Protein AF-W0I9Y8-F1 (afdb_monomer)

Structure (mmCIF, N/CA/C/O backbone):
data_AF-W0I9Y8-F1
#
_entry.id   AF-W0I9Y8-F1
#
loop_
_atom_site.group_PDB
_atom_site.id
_atom_site.type_symbol
_atom_site.label_atom_id
_atom_site.label_alt_id
_atom_site.label_comp_id
_atom_site.label_asym_id
_atom_site.label_entity_id
_atom_site.label_seq_id
_atom_site.pdbx_PDB_ins_code
_atom_site.Cartn_x
_atom_site.Cartn_y
_atom_site.Cartn_z
_atom_site.occupancy
_atom_site.B_iso_or_equiv
_atom_site.auth_seq_id
_atom_site.auth_comp_id
_atom_site.auth_asym_id
_atom_site.auth_atom_id
_atom_site.pdbx_PDB_model_num
ATOM 1 N N . MET A 1 1 ? -6.355 -3.516 -10.989 1.00 88.19 1 MET A N 1
ATOM 2 C CA . MET A 1 1 ? -5.170 -3.041 -10.249 1.00 88.19 1 MET A CA 1
ATOM 3 C C . MET A 1 1 ? -5.553 -2.546 -8.857 1.00 88.19 1 MET A C 1
ATOM 5 O O . MET A 1 1 ? -5.189 -3.210 -7.902 1.00 88.19 1 MET A O 1
ATOM 9 N N . ALA A 1 2 ? -6.366 -1.488 -8.716 1.00 94.94 2 ALA A N 1
ATOM 10 C CA . ALA A 1 2 ? -6.794 -0.987 -7.397 1.00 94.94 2 ALA A CA 1
ATOM 11 C C . ALA A 1 2 ? -7.498 -2.039 -6.517 1.00 94.94 2 ALA A C 1
ATOM 13 O O . ALA A 1 2 ? -7.222 -2.107 -5.329 1.00 94.94 2 ALA A O 1
ATOM 14 N N . GLU A 1 3 ? -8.316 -2.925 -7.096 1.00 96.00 3 GLU A N 1
ATOM 15 C CA . GLU A 1 3 ? -8.939 -4.039 -6.354 1.00 96.00 3 GLU A CA 1
ATOM 16 C C . GLU A 1 3 ? -7.935 -5.050 -5.781 1.00 96.00 3 GLU A C 1
ATOM 18 O O . GLU A 1 3 ? -8.139 -5.589 -4.699 1.00 96.00 3 GLU A O 1
ATOM 23 N N . ALA A 1 4 ? -6.829 -5.302 -6.481 1.00 95.00 4 ALA A N 1
ATOM 24 C CA . ALA A 1 4 ? -5.788 -6.189 -5.972 1.00 95.00 4 ALA A CA 1
ATOM 25 C C . ALA A 1 4 ? -5.006 -5.522 -4.835 1.00 95.00 4 ALA A C 1
ATOM 27 O O . ALA A 1 4 ? -4.734 -6.165 -3.827 1.00 95.00 4 ALA A O 1
ATOM 28 N N . VAL A 1 5 ? -4.725 -4.218 -4.965 1.00 96.75 5 VAL A N 1
ATOM 29 C CA . VAL A 1 5 ? -4.160 -3.408 -3.876 1.00 96.75 5 VAL A CA 1
ATOM 30 C C . VAL A 1 5 ? -5.084 -3.441 -2.662 1.00 96.75 5 VAL A C 1
ATOM 32 O O . VAL A 1 5 ? -4.629 -3.760 -1.570 1.00 96.75 5 VAL A O 1
ATOM 35 N N . ARG A 1 6 ? -6.391 -3.226 -2.862 1.00 98.19 6 ARG A N 1
ATOM 36 C CA . ARG A 1 6 ? -7.410 -3.309 -1.810 1.00 98.19 6 ARG A CA 1
ATOM 37 C C . ARG A 1 6 ? -7.385 -4.660 -1.091 1.00 98.19 6 ARG A C 1
ATOM 39 O O . ARG A 1 6 ? -7.368 -4.693 0.135 1.00 98.19 6 ARG A O 1
ATOM 46 N N . ARG A 1 7 ? -7.345 -5.767 -1.842 1.00 98.00 7 ARG A N 1
ATOM 47 C CA . ARG A 1 7 ? -7.268 -7.124 -1.279 1.00 98.00 7 ARG A CA 1
ATOM 48 C C . ARG A 1 7 ? -5.995 -7.333 -0.457 1.00 98.00 7 ARG A C 1
ATOM 50 O O . ARG A 1 7 ? -6.078 -7.793 0.674 1.00 98.00 7 ARG A O 1
ATOM 57 N N . ILE A 1 8 ? -4.835 -6.960 -0.995 1.00 97.69 8 ILE A N 1
ATOM 58 C CA . ILE A 1 8 ? -3.551 -7.111 -0.295 1.00 97.69 8 ILE A CA 1
ATOM 59 C C . ILE A 1 8 ? -3.505 -6.246 0.966 1.00 97.69 8 ILE A C 1
ATOM 61 O O . ILE A 1 8 ? -3.000 -6.690 1.993 1.00 97.69 8 ILE A O 1
ATOM 65 N N . TRP A 1 9 ? -4.056 -5.033 0.923 1.00 97.88 9 TRP A N 1
ATOM 66 C CA . TRP A 1 9 ? -4.157 -4.177 2.102 1.00 97.88 9 TRP A CA 1
ATOM 67 C C . TRP A 1 9 ? -5.014 -4.805 3.183 1.00 97.88 9 TRP A C 1
ATOM 69 O O . TRP A 1 9 ? -4.573 -4.862 4.322 1.00 97.88 9 TRP A O 1
ATOM 79 N N . ALA A 1 10 ? -6.185 -5.330 2.833 1.00 98.31 10 ALA A N 1
ATOM 80 C CA . ALA A 1 10 ? -7.047 -6.015 3.787 1.00 98.31 10 ALA A CA 1
ATOM 81 C C . ALA A 1 10 ? -6.334 -7.197 4.464 1.00 98.31 10 ALA A C 1
ATOM 83 O O . ALA A 1 10 ? -6.394 -7.344 5.681 1.00 98.31 10 ALA A O 1
ATOM 84 N N . GLU A 1 11 ? -5.586 -7.992 3.692 1.00 98.00 11 GLU A N 1
ATOM 85 C CA . GLU A 1 11 ? -4.797 -9.111 4.218 1.00 98.00 11 GLU A CA 1
ATOM 86 C C . GLU A 1 11 ? -3.651 -8.667 5.144 1.00 98.00 11 GLU A C 1
ATOM 88 O O . GLU A 1 11 ? -3.312 -9.382 6.082 1.00 98.00 11 GLU A O 1
ATOM 93 N N . VAL A 1 12 ? -3.009 -7.530 4.862 1.00 97.62 12 VAL A N 1
ATOM 94 C CA . VAL A 1 12 ? -1.856 -7.025 5.630 1.00 97.62 12 VAL A CA 1
ATOM 95 C C . VAL A 1 12 ? -2.290 -6.244 6.871 1.00 97.62 12 VAL A C 1
ATOM 97 O O . VAL A 1 12 ? -1.624 -6.309 7.899 1.00 97.62 12 VAL A O 1
ATOM 100 N N . LEU A 1 13 ? -3.391 -5.504 6.769 1.00 97.38 13 LEU A N 1
ATOM 101 C CA . LEU A 1 13 ? -3.975 -4.706 7.848 1.00 97.38 13 LEU A CA 1
ATOM 102 C C . LEU A 1 13 ? -4.917 -5.531 8.740 1.00 97.38 13 LEU A C 1
ATOM 104 O O . LEU A 1 13 ? -5.362 -5.029 9.765 1.00 97.38 13 LEU A O 1
ATOM 108 N N . GLU A 1 14 ? -5.214 -6.776 8.353 1.00 97.44 14 GLU A N 1
ATOM 109 C CA . GLU A 1 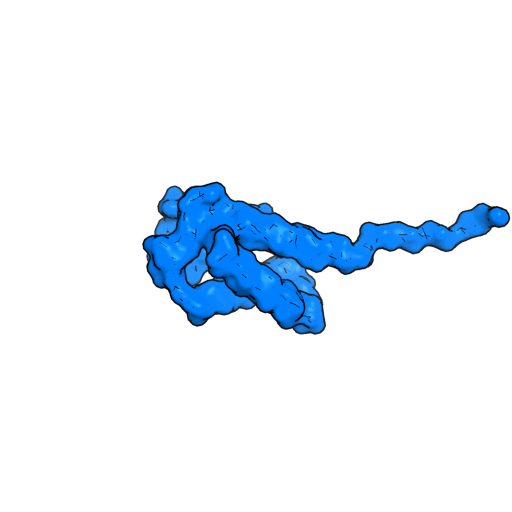14 ? -6.139 -7.683 9.047 1.00 97.44 14 GLU A CA 1
ATOM 110 C C . GLU A 1 14 ? -7.556 -7.093 9.207 1.00 97.44 14 GLU A C 1
ATOM 112 O O . GLU A 1 14 ? -8.205 -7.241 10.243 1.00 97.44 14 GLU A O 1
ATOM 117 N N . VAL A 1 15 ? -8.051 -6.433 8.155 1.00 97.56 15 VAL A N 1
ATOM 118 C CA . VAL A 1 15 ? -9.396 -5.833 8.096 1.00 97.56 15 VAL A CA 1
ATOM 119 C C . VAL A 1 15 ? -10.240 -6.464 6.990 1.00 97.56 15 VAL A C 1
ATOM 121 O O . VAL A 1 15 ? -9.727 -7.123 6.087 1.00 97.56 15 VAL A O 1
ATOM 124 N N . GLU A 1 16 ? -11.555 -6.250 7.030 1.00 97.56 16 GLU A N 1
ATOM 125 C CA . GLU A 1 16 ? -12.445 -6.698 5.955 1.00 97.56 16 GLU A CA 1
ATOM 126 C C . GLU A 1 16 ? -12.183 -5.911 4.666 1.00 97.56 16 GLU A C 1
ATOM 128 O O . GLU A 1 16 ? -12.059 -4.685 4.676 1.00 97.56 16 GLU A O 1
ATOM 133 N N . VAL A 1 17 ? -12.141 -6.607 3.531 1.00 97.12 17 VAL A N 1
ATOM 134 C CA . VAL A 1 17 ? -11.861 -6.021 2.212 1.00 97.12 17 VAL A CA 1
ATOM 135 C C . VAL A 1 17 ? -12.883 -4.925 1.874 1.00 97.12 17 VAL A C 1
ATOM 137 O O . VAL A 1 17 ? -12.532 -3.884 1.318 1.00 97.12 17 VAL A O 1
ATOM 140 N N . GLU A 1 18 ? -14.143 -5.123 2.255 1.00 96.00 18 GLU A N 1
ATOM 141 C CA . GLU A 1 18 ? -15.280 -4.210 2.088 1.00 96.00 18 GLU A CA 1
ATOM 142 C C . GLU A 1 18 ? -15.160 -2.908 2.895 1.00 96.00 18 GLU A C 1
ATOM 144 O O . GLU A 1 18 ? -15.835 -1.935 2.565 1.00 96.00 18 GLU A O 1
ATOM 149 N N . SER A 1 19 ? -14.304 -2.870 3.922 1.00 95.88 19 SER A N 1
ATOM 150 C CA . SER A 1 19 ? -14.062 -1.667 4.735 1.00 95.88 19 SER A CA 1
ATOM 151 C C . SER A 1 19 ? -13.113 -0.661 4.074 1.00 95.88 19 SER A C 1
ATOM 153 O O . SER A 1 19 ? -13.009 0.479 4.524 1.00 95.88 19 SER A O 1
ATOM 155 N N . ILE A 1 20 ? -12.436 -1.071 2.997 1.00 97.94 20 ILE A N 1
ATOM 156 C CA . ILE A 1 20 ? -11.444 -0.267 2.287 1.00 97.94 20 ILE A CA 1
ATOM 157 C C . ILE A 1 20 ? -12.066 0.286 1.000 1.00 97.94 20 ILE A C 1
ATOM 159 O O . ILE A 1 20 ? -12.306 -0.445 0.040 1.00 97.94 20 ILE A O 1
ATOM 163 N N . ASP A 1 21 ? -12.283 1.593 0.943 1.00 98.12 21 ASP A N 1
ATOM 164 C CA . ASP A 1 21 ? -12.626 2.309 -0.280 1.00 98.12 21 ASP A CA 1
ATOM 165 C C . ASP A 1 21 ? -11.363 2.573 -1.117 1.00 98.12 21 ASP A C 1
ATOM 167 O O . ASP A 1 21 ? -10.351 3.078 -0.628 1.00 98.12 21 ASP A O 1
ATOM 171 N N . ILE A 1 22 ? -11.415 2.257 -2.413 1.00 97.62 22 ILE A N 1
ATOM 172 C CA . ILE A 1 22 ? -10.253 2.368 -3.305 1.00 97.62 22 ILE A CA 1
ATOM 173 C C . ILE A 1 22 ? -9.783 3.811 -3.548 1.00 97.62 22 ILE A C 1
ATOM 175 O O . ILE A 1 22 ? -8.644 4.008 -3.971 1.00 97.62 22 ILE A O 1
ATOM 179 N N . HIS A 1 23 ? -10.641 4.806 -3.330 1.00 97.25 23 HIS A N 1
ATOM 180 C CA . HIS A 1 23 ? -10.390 6.223 -3.587 1.00 97.25 23 HIS A CA 1
ATOM 181 C C . HIS A 1 23 ? -10.203 7.050 -2.319 1.00 97.25 23 HIS A C 1
ATOM 183 O O . HIS A 1 23 ? -9.647 8.144 -2.406 1.00 97.25 23 HIS A O 1
ATOM 189 N N . HIS A 1 24 ? -10.700 6.565 -1.183 1.00 97.00 24 HIS A N 1
ATOM 190 C CA . HIS A 1 24 ? -10.829 7.381 0.019 1.00 97.00 24 HIS A CA 1
ATOM 191 C C . HIS A 1 24 ? -10.244 6.754 1.280 1.00 97.00 24 HIS A C 1
ATOM 193 O O . HIS A 1 24 ? -9.986 7.494 2.223 1.00 97.00 24 HIS A O 1
ATOM 199 N N . SER A 1 25 ? -10.022 5.438 1.327 1.00 97.88 25 SER A N 1
ATOM 200 C CA . SER A 1 25 ? -9.394 4.838 2.502 1.00 97.88 25 SER A CA 1
ATOM 201 C C . SER A 1 25 ? -7.895 5.081 2.505 1.00 97.88 25 SER A C 1
ATOM 203 O O . SER A 1 25 ? -7.198 4.703 1.563 1.00 97.88 25 SER A O 1
ATOM 205 N N . ASP A 1 26 ? -7.426 5.681 3.594 1.00 97.62 26 ASP A N 1
ATOM 206 C CA . ASP A 1 26 ? -6.019 5.948 3.857 1.00 97.62 26 ASP A CA 1
ATOM 207 C C . ASP A 1 26 ? -5.365 4.751 4.571 1.00 97.62 26 ASP A C 1
ATOM 209 O O . ASP A 1 26 ? -5.852 4.283 5.602 1.00 97.62 26 ASP A O 1
ATOM 213 N N . PHE A 1 27 ? -4.254 4.242 4.029 1.00 98.00 27 PHE A N 1
ATOM 214 C CA . PHE A 1 27 ? -3.528 3.093 4.584 1.00 98.00 27 PHE A CA 1
ATOM 215 C C .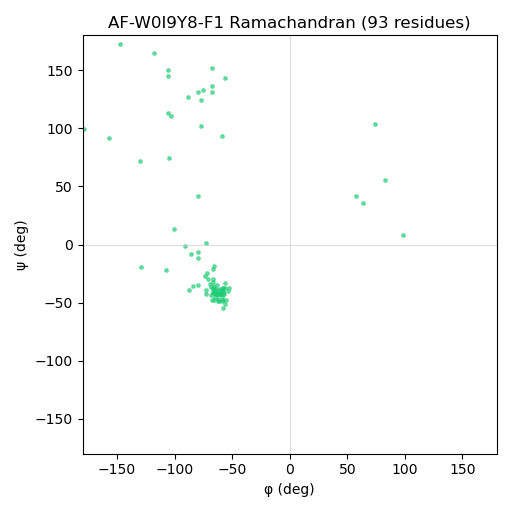 PHE A 1 27 ? -3.160 3.263 6.065 1.00 98.00 27 PHE A C 1
ATOM 217 O O . PHE A 1 27 ? -3.236 2.307 6.838 1.00 98.00 27 PHE A O 1
ATOM 224 N N . PHE A 1 28 ? -2.742 4.464 6.466 1.00 96.94 28 PHE A N 1
ATOM 225 C CA . PHE A 1 28 ? -2.289 4.745 7.825 1.00 96.94 28 PHE A CA 1
ATOM 226 C C . PHE A 1 28 ? -3.468 4.947 8.777 1.00 96.94 28 PHE A C 1
ATOM 228 O O . PHE A 1 28 ? -3.405 4.505 9.924 1.00 96.94 28 PHE A O 1
ATOM 235 N N . GLU A 1 29 ? -4.570 5.537 8.306 1.00 97.12 29 GLU A N 1
ATOM 236 C CA . GLU A 1 29 ? -5.803 5.649 9.100 1.00 97.12 29 GLU A CA 1
ATOM 237 C C . GLU A 1 29 ? -6.452 4.285 9.369 1.00 97.12 29 GLU A C 1
ATOM 239 O O . GLU A 1 29 ? -7.043 4.080 10.429 1.00 97.12 29 GLU A O 1
ATOM 244 N N . LEU A 1 30 ? -6.277 3.322 8.459 1.00 97.00 30 LEU A N 1
ATOM 245 C CA . LEU A 1 30 ? -6.689 1.927 8.651 1.00 97.00 30 LEU A CA 1
ATOM 246 C C . LEU A 1 30 ? -5.795 1.145 9.639 1.00 97.00 30 LEU A C 1
ATOM 248 O O . LEU A 1 30 ? -6.026 -0.042 9.858 1.00 97.00 30 LEU A O 1
ATOM 252 N N . GLY A 1 31 ? -4.781 1.779 10.239 1.00 96.31 31 GLY A N 1
ATOM 253 C CA . GLY A 1 31 ? -3.852 1.151 11.188 1.00 96.31 31 GLY A CA 1
ATOM 254 C C . GLY A 1 31 ? -2.516 0.714 10.579 1.00 96.31 31 GLY A C 1
ATOM 255 O O . GLY A 1 31 ? -1.720 0.049 11.246 1.00 96.31 31 GLY A O 1
ATOM 256 N N . GLY A 1 32 ? -2.245 1.088 9.328 1.00 96.88 32 GLY A N 1
ATOM 257 C CA . GLY A 1 32 ? -0.984 0.819 8.651 1.00 96.88 32 GLY A CA 1
ATOM 258 C C . GLY A 1 32 ? 0.205 1.586 9.234 1.00 96.88 32 GLY A C 1
ATOM 259 O O . GLY A 1 32 ? 0.089 2.690 9.760 1.00 96.88 32 GLY A O 1
ATOM 260 N N . TYR A 1 33 ? 1.392 1.001 9.105 1.00 95.38 33 TYR A N 1
ATOM 261 C CA . TYR A 1 33 ? 2.676 1.615 9.456 1.00 95.38 33 TYR A CA 1
ATOM 262 C C . TYR A 1 33 ? 3.768 1.108 8.514 1.00 95.38 33 TYR A C 1
ATOM 264 O O . TYR A 1 33 ? 3.535 0.195 7.724 1.00 95.38 33 TYR A O 1
ATOM 272 N N . SER A 1 34 ? 4.973 1.678 8.588 1.00 92.38 34 SER A N 1
ATOM 273 C CA . SER A 1 34 ? 6.037 1.469 7.592 1.00 92.38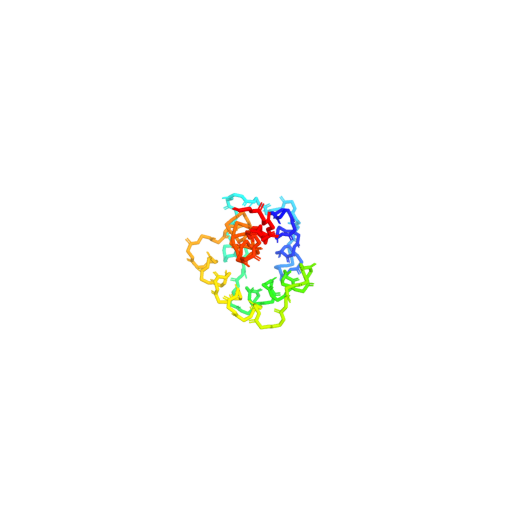 34 SER A CA 1
ATOM 274 C C . SER A 1 34 ? 6.359 0.000 7.299 1.00 92.38 34 SER A C 1
ATOM 276 O O . SER A 1 34 ? 6.605 -0.352 6.150 1.00 92.38 34 SER A O 1
ATOM 278 N N . LEU A 1 35 ? 6.331 -0.872 8.312 1.00 95.06 35 LEU A N 1
ATOM 279 C CA . LEU A 1 35 ? 6.575 -2.302 8.111 1.00 95.06 35 LEU A CA 1
ATOM 280 C C . LEU A 1 35 ? 5.437 -2.974 7.326 1.00 95.06 35 LEU A C 1
ATOM 282 O O . LEU A 1 35 ? 5.713 -3.743 6.411 1.00 95.06 35 LEU A O 1
ATOM 286 N N . LEU A 1 36 ? 4.177 -2.664 7.646 1.00 97.06 36 LEU A N 1
ATOM 287 C CA . LEU A 1 36 ? 3.018 -3.164 6.900 1.00 97.06 36 LEU A CA 1
ATOM 288 C C . LEU A 1 36 ? 2.983 -2.591 5.480 1.00 97.06 36 LEU A C 1
ATOM 290 O O . LEU A 1 36 ? 2.699 -3.316 4.532 1.00 97.06 36 LEU A O 1
ATOM 294 N N . ALA A 1 37 ? 3.344 -1.317 5.311 1.00 95.56 37 ALA A N 1
ATOM 295 C CA . ALA A 1 37 ? 3.484 -0.695 3.999 1.00 95.56 37 ALA A CA 1
ATOM 296 C C . ALA A 1 37 ? 4.483 -1.478 3.135 1.00 95.56 37 ALA A C 1
ATOM 298 O O . ALA A 1 37 ? 4.135 -1.915 2.039 1.00 95.56 37 ALA A O 1
ATOM 299 N N . LEU A 1 38 ? 5.678 -1.750 3.666 1.00 94.06 38 LEU A N 1
ATOM 300 C CA . LEU A 1 38 ? 6.709 -2.514 2.967 1.00 94.06 38 LEU A CA 1
ATOM 301 C C . LEU A 1 38 ? 6.254 -3.943 2.633 1.00 94.06 38 LEU A C 1
ATOM 303 O O . LEU A 1 38 ? 6.458 -4.417 1.520 1.00 94.06 38 LEU A O 1
ATOM 307 N N . GLN A 1 39 ? 5.570 -4.616 3.565 1.00 96.12 39 GLN A N 1
ATOM 308 C CA . GLN A 1 39 ? 5.004 -5.948 3.326 1.00 96.12 39 GLN A CA 1
ATOM 309 C C . GLN A 1 39 ? 3.940 -5.941 2.222 1.00 96.12 39 GLN A C 1
ATOM 311 O O . GLN A 1 39 ? 3.937 -6.831 1.372 1.00 96.12 39 GLN A O 1
ATOM 316 N N . SER A 1 40 ? 3.051 -4.943 2.215 1.00 96.56 40 SER A N 1
ATOM 317 C CA . SER A 1 40 ? 2.023 -4.799 1.180 1.00 96.56 40 SER A CA 1
ATOM 318 C C . SER A 1 40 ? 2.646 -4.595 -0.204 1.00 96.56 40 SER A C 1
ATOM 320 O O . SER A 1 40 ? 2.239 -5.247 -1.163 1.00 96.56 40 SER A O 1
ATOM 322 N N . ILE A 1 41 ? 3.693 -3.768 -0.290 1.00 95.12 41 ILE A N 1
ATOM 323 C CA . ILE A 1 41 ? 4.431 -3.493 -1.525 1.00 95.12 41 ILE A CA 1
ATOM 324 C C . ILE A 1 41 ? 5.149 -4.752 -2.011 1.00 95.12 41 ILE A C 1
ATOM 326 O O . ILE A 1 41 ? 4.990 -5.124 -3.170 1.00 95.12 41 ILE A O 1
ATOM 330 N N . GLY A 1 42 ? 5.855 -5.466 -1.131 1.00 93.88 42 GLY A N 1
ATOM 331 C CA . GLY A 1 42 ? 6.522 -6.718 -1.492 1.00 93.88 42 GLY A CA 1
ATOM 332 C C . GLY A 1 42 ? 5.551 -7.773 -2.036 1.00 93.88 42 GLY A C 1
ATOM 333 O O . GLY A 1 42 ? 5.846 -8.427 -3.035 1.00 93.88 42 GLY A O 1
ATOM 334 N N . ARG A 1 43 ? 4.354 -7.901 -1.441 1.00 94.88 43 ARG A N 1
ATOM 335 C CA . ARG A 1 43 ? 3.299 -8.797 -1.951 1.00 94.88 43 ARG A CA 1
ATOM 336 C C . ARG A 1 43 ? 2.777 -8.361 -3.317 1.00 94.88 43 ARG A C 1
ATOM 338 O O . ARG A 1 43 ? 2.593 -9.212 -4.181 1.00 94.88 43 ARG A O 1
ATOM 345 N N . LEU A 1 44 ? 2.569 -7.058 -3.520 1.00 92.94 44 LEU A N 1
ATOM 346 C CA . LEU A 1 44 ? 2.173 -6.512 -4.819 1.00 92.94 44 LEU A CA 1
ATOM 347 C C . LEU A 1 44 ? 3.212 -6.865 -5.887 1.00 92.94 44 LEU A C 1
ATOM 349 O O . LEU A 1 44 ? 2.870 -7.493 -6.883 1.00 92.94 44 LEU A O 1
ATOM 353 N N . LEU A 1 45 ? 4.481 -6.525 -5.669 1.00 91.69 45 LEU A N 1
ATOM 354 C CA . LEU A 1 45 ? 5.552 -6.774 -6.640 1.00 91.69 45 LEU A CA 1
ATOM 355 C C . LEU A 1 45 ? 5.690 -8.263 -6.986 1.00 91.69 45 LEU A C 1
ATOM 357 O O . LEU A 1 45 ? 5.829 -8.606 -8.162 1.00 91.69 45 LEU A O 1
ATOM 3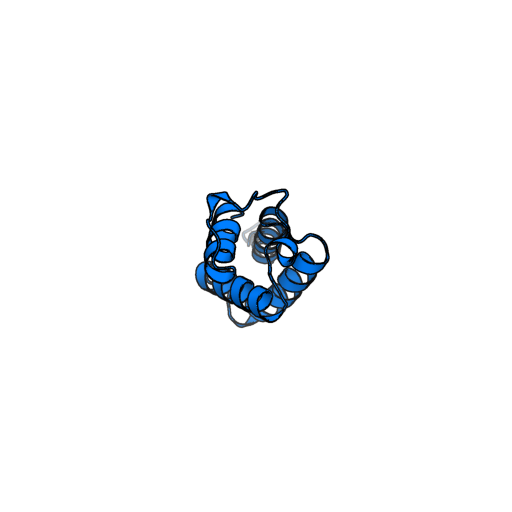61 N N . ALA A 1 46 ? 5.566 -9.141 -5.986 1.00 90.25 46 ALA A N 1
ATOM 362 C CA . ALA A 1 46 ? 5.577 -10.587 -6.186 1.00 90.25 46 ALA A CA 1
ATOM 363 C C . ALA A 1 46 ? 4.372 -11.085 -7.006 1.00 90.25 46 ALA A C 1
ATOM 365 O O . ALA A 1 46 ? 4.545 -11.923 -7.889 1.00 90.25 46 ALA A O 1
ATOM 366 N N . GLU A 1 47 ? 3.162 -10.570 -6.754 1.00 91.00 47 GLU A N 1
ATOM 367 C CA . GLU A 1 47 ? 1.951 -10.957 -7.498 1.00 91.00 47 GLU A CA 1
ATOM 368 C C . GLU A 1 47 ? 2.003 -10.507 -8.968 1.00 91.00 47 GLU A C 1
ATOM 370 O O . GLU A 1 47 ? 1.490 -11.202 -9.845 1.00 91.00 47 GLU A O 1
ATOM 375 N N . TYR A 1 48 ? 2.658 -9.378 -9.253 1.00 87.69 48 TYR A N 1
ATOM 376 C CA . TYR A 1 48 ? 2.781 -8.831 -10.609 1.00 87.69 48 TYR A CA 1
ATOM 377 C C . TYR A 1 48 ? 4.024 -9.300 -11.377 1.00 87.69 48 TYR A C 1
ATOM 379 O O . TYR A 1 48 ? 4.176 -8.932 -12.541 1.00 87.69 48 TYR A O 1
ATOM 387 N N . GLY A 1 49 ? 4.883 -10.125 -10.771 1.00 85.56 49 GLY A N 1
ATOM 388 C CA . GLY A 1 49 ? 6.055 -10.698 -11.440 1.00 85.56 49 GLY A CA 1
ATOM 389 C C . GLY A 1 49 ? 7.076 -9.650 -11.886 1.00 85.56 49 GLY A C 1
ATOM 390 O O . GLY A 1 49 ? 7.672 -9.793 -12.953 1.00 85.56 49 GLY A O 1
ATOM 391 N N . VAL A 1 50 ? 7.243 -8.581 -11.101 1.00 85.62 50 VAL A N 1
ATOM 392 C CA . VAL A 1 50 ? 8.243 -7.542 -11.378 1.00 85.62 50 VAL A CA 1
ATOM 393 C C . VAL A 1 50 ? 9.640 -8.136 -11.195 1.00 85.62 50 VAL A C 1
ATOM 395 O O . VAL A 1 50 ? 9.907 -8.787 -10.186 1.00 85.62 50 VAL A O 1
ATOM 398 N N . ASP A 1 51 ? 10.520 -7.920 -12.175 1.00 85.38 51 ASP A N 1
ATOM 399 C CA . ASP A 1 51 ? 11.919 -8.355 -12.113 1.00 85.38 51 ASP A CA 1
ATOM 400 C C . ASP A 1 51 ? 12.631 -7.792 -10.869 1.00 85.38 51 ASP A C 1
ATOM 402 O O . ASP A 1 51 ? 12.384 -6.651 -10.477 1.00 85.38 51 ASP A O 1
ATOM 406 N N . GLU A 1 52 ? 13.531 -8.572 -10.261 1.00 80.38 52 GLU A N 1
ATOM 407 C CA . 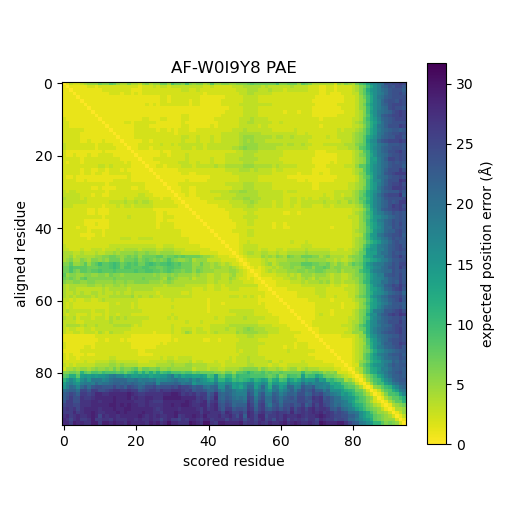GLU A 1 52 ? 14.212 -8.209 -9.007 1.00 80.38 52 GLU A CA 1
ATOM 408 C C . GLU A 1 52 ? 14.964 -6.871 -9.094 1.00 80.38 52 GLU A C 1
ATOM 410 O O . GLU A 1 52 ? 15.021 -6.133 -8.110 1.00 80.38 52 GLU A O 1
ATOM 415 N N . VAL A 1 53 ? 15.509 -6.523 -10.265 1.00 81.50 53 VAL A N 1
ATOM 416 C CA . VAL A 1 53 ? 16.223 -5.256 -10.470 1.00 81.50 53 VAL A CA 1
ATOM 417 C C . VAL A 1 53 ? 15.242 -4.082 -10.504 1.00 81.50 53 VAL A C 1
ATOM 419 O O . VAL A 1 53 ? 15.488 -3.054 -9.875 1.00 81.50 53 VAL A O 1
ATOM 422 N N . ALA A 1 54 ? 14.107 -4.245 -11.186 1.00 81.69 54 ALA A N 1
ATOM 423 C CA . ALA A 1 54 ? 13.061 -3.224 -11.273 1.00 81.69 54 ALA A CA 1
ATOM 424 C C . ALA A 1 54 ? 12.267 -3.075 -9.961 1.00 81.69 54 ALA A C 1
ATOM 426 O O . ALA A 1 54 ? 11.742 -2.001 -9.660 1.00 81.69 54 ALA A O 1
ATOM 427 N N . ALA A 1 55 ? 12.192 -4.142 -9.161 1.00 86.44 55 ALA A N 1
ATOM 428 C CA . ALA A 1 55 ? 11.448 -4.174 -7.910 1.00 86.44 55 ALA A CA 1
ATOM 429 C C . ALA A 1 55 ? 11.974 -3.156 -6.889 1.00 86.44 55 ALA A C 1
ATOM 431 O O . ALA A 1 55 ? 11.169 -2.505 -6.230 1.00 86.44 55 ALA A O 1
ATOM 432 N N . VAL A 1 56 ? 13.295 -2.961 -6.790 1.00 86.06 56 VAL A N 1
ATOM 433 C CA . VAL A 1 56 ? 13.896 -2.032 -5.814 1.00 86.06 56 VAL A CA 1
ATOM 434 C C . VAL A 1 56 ? 13.506 -0.579 -6.099 1.00 86.06 56 VAL A C 1
ATOM 436 O O . VAL A 1 56 ? 13.127 0.158 -5.188 1.00 86.06 56 VAL A O 1
ATOM 439 N N . GLU A 1 57 ? 13.569 -0.155 -7.363 1.00 87.25 57 GLU A N 1
ATOM 440 C CA . GLU A 1 57 ? 13.182 1.208 -7.751 1.00 87.25 57 GLU A CA 1
ATOM 441 C C . GLU A 1 57 ? 11.677 1.429 -7.564 1.00 87.25 57 GLU A C 1
ATOM 443 O O . GLU A 1 57 ? 11.243 2.462 -7.040 1.00 87.25 57 GLU A O 1
ATOM 448 N N . LEU A 1 58 ? 10.875 0.430 -7.942 1.00 88.00 58 LEU A N 1
ATOM 449 C CA . LEU A 1 58 ? 9.426 0.492 -7.824 1.00 88.00 58 LEU A CA 1
ATOM 450 C C . LEU A 1 58 ? 8.958 0.452 -6.363 1.00 88.00 58 LEU A C 1
ATOM 452 O O . LEU A 1 58 ? 7.997 1.135 -6.018 1.00 88.00 58 LEU A O 1
ATOM 456 N N . GLU A 1 59 ? 9.651 -0.275 -5.485 1.00 91.69 59 GLU A N 1
ATOM 457 C CA . GLU A 1 59 ? 9.380 -0.302 -4.046 1.00 91.69 59 GLU A CA 1
ATOM 458 C C . GLU A 1 59 ? 9.503 1.096 -3.433 1.00 91.69 59 GLU A C 1
ATOM 460 O O . GLU A 1 59 ? 8.583 1.559 -2.755 1.00 91.69 59 GLU A O 1
ATOM 465 N N . GLY A 1 60 ? 10.594 1.807 -3.734 1.00 91.06 60 GLY A N 1
ATOM 466 C CA . GLY A 1 60 ? 10.791 3.181 -3.276 1.00 91.06 60 GLY A CA 1
ATOM 467 C C . GLY A 1 60 ? 9.703 4.130 -3.786 1.00 91.06 60 GLY A C 1
ATOM 468 O O . GLY A 1 60 ? 9.172 4.939 -3.022 1.00 91.06 60 GLY A O 1
ATOM 469 N N . ALA A 1 61 ? 9.315 4.003 -5.058 1.00 92.38 61 ALA A N 1
ATOM 470 C CA . ALA A 1 61 ? 8.241 4.804 -5.644 1.00 92.38 61 ALA A CA 1
ATOM 471 C C . ALA A 1 61 ? 6.877 4.526 -4.986 1.00 92.38 61 ALA A C 1
ATOM 473 O O . ALA A 1 61 ? 6.138 5.461 -4.674 1.00 92.38 61 ALA A O 1
ATOM 474 N N . LEU A 1 62 ? 6.558 3.258 -4.725 1.00 92.38 62 LEU A N 1
ATOM 475 C CA . LEU A 1 62 ? 5.311 2.852 -4.074 1.00 92.38 62 LEU A CA 1
ATOM 476 C C . LEU A 1 62 ? 5.251 3.279 -2.609 1.00 92.38 62 LEU A C 1
ATOM 478 O O . LEU A 1 62 ? 4.181 3.658 -2.126 1.00 92.38 62 LEU A O 1
ATOM 482 N N . LEU A 1 63 ? 6.386 3.242 -1.914 1.00 93.88 63 LEU A N 1
ATOM 483 C CA . LEU A 1 63 ? 6.484 3.712 -0.541 1.00 93.88 63 LEU A CA 1
ATOM 484 C C . LEU A 1 63 ? 6.286 5.228 -0.474 1.00 93.88 63 LEU A C 1
ATOM 486 O O . LEU A 1 63 ? 5.461 5.699 0.305 1.00 93.88 63 LEU A O 1
ATOM 490 N N . ASN A 1 64 ? 6.968 5.987 -1.335 1.00 93.94 64 ASN A N 1
ATOM 491 C CA . ASN A 1 64 ? 6.755 7.431 -1.445 1.00 93.94 64 ASN A CA 1
ATOM 492 C C . ASN A 1 64 ? 5.296 7.751 -1.786 1.00 93.94 64 ASN A C 1
ATOM 494 O O . ASN A 1 64 ? 4.706 8.642 -1.177 1.00 93.94 64 ASN A O 1
ATOM 498 N N . ARG A 1 65 ? 4.678 6.979 -2.692 1.00 93.94 65 ARG A N 1
ATOM 499 C CA . ARG A 1 65 ? 3.272 7.173 -3.053 1.00 93.94 65 ARG A CA 1
ATOM 500 C C . ARG A 1 65 ? 2.337 7.019 -1.861 1.00 93.94 65 ARG A C 1
ATOM 502 O O . ARG A 1 65 ? 1.428 7.830 -1.741 1.00 93.94 65 ARG A O 1
ATOM 509 N N . LEU A 1 66 ? 2.567 6.037 -0.984 1.00 92.94 66 LEU A N 1
ATOM 510 C CA . LEU A 1 66 ? 1.773 5.887 0.238 1.00 92.94 66 LEU A CA 1
ATOM 511 C C . LEU A 1 66 ? 1.837 7.137 1.114 1.00 92.94 66 LEU A C 1
ATOM 513 O O . LEU A 1 66 ? 0.809 7.559 1.617 1.00 92.94 66 LEU A O 1
ATOM 517 N N . PHE A 1 67 ? 3.008 7.751 1.277 1.00 91.94 67 PHE A N 1
ATOM 518 C CA . PHE A 1 67 ? 3.134 8.957 2.102 1.00 91.94 67 PHE A CA 1
ATOM 519 C C . PHE A 1 67 ? 2.506 10.209 1.474 1.00 91.94 67 PHE A C 1
ATOM 521 O O . PHE A 1 67 ? 2.146 11.133 2.199 1.00 91.94 67 PHE A O 1
ATOM 528 N N . GLU A 1 68 ? 2.381 10.260 0.148 1.00 93.94 68 GLU A N 1
ATOM 529 C CA . GLU A 1 68 ? 1.767 11.390 -0.561 1.00 93.94 68 GLU A CA 1
ATOM 530 C C . GLU A 1 68 ? 0.245 11.259 -0.717 1.00 93.94 68 GLU A C 1
ATOM 532 O O . GLU A 1 68 ? -0.473 12.255 -0.653 1.00 93.94 68 GLU A O 1
ATOM 537 N N . ASP A 1 69 ? -0.241 10.048 -0.988 1.00 95.56 69 ASP A N 1
ATOM 538 C CA . ASP A 1 69 ? -1.647 9.721 -1.237 1.00 95.56 69 ASP A CA 1
ATOM 539 C C . ASP A 1 69 ? -1.842 8.234 -0.943 1.00 95.56 69 ASP A C 1
ATOM 541 O O . ASP A 1 69 ? -1.628 7.360 -1.794 1.00 95.56 69 ASP A O 1
ATOM 545 N N . ALA A 1 70 ? -2.216 7.960 0.302 1.00 95.88 70 ALA A N 1
ATOM 546 C CA . ALA A 1 70 ? -2.278 6.625 0.864 1.00 95.88 70 ALA A CA 1
ATOM 547 C C . ALA A 1 70 ? -3.551 5.872 0.456 1.00 95.88 70 ALA A C 1
ATOM 549 O O . ALA A 1 70 ? -4.142 5.194 1.288 1.00 95.88 70 ALA A O 1
ATOM 550 N N . THR A 1 71 ? -3.978 5.961 -0.807 1.00 97.56 71 THR A N 1
ATOM 551 C CA . THR A 1 71 ? -5.174 5.267 -1.313 1.00 97.56 71 THR A CA 1
ATOM 552 C C . THR A 1 71 ? -4.818 4.058 -2.192 1.00 97.56 71 THR A C 1
ATOM 554 O O . THR A 1 71 ? -3.799 4.072 -2.900 1.00 97.56 71 THR A O 1
ATOM 557 N N . PRO A 1 72 ? -5.658 3.002 -2.240 1.00 97.12 72 PRO A N 1
ATOM 558 C CA . PRO A 1 72 ? -5.406 1.851 -3.108 1.00 97.12 72 PRO A CA 1
ATOM 559 C C . PRO A 1 72 ? -5.293 2.230 -4.591 1.00 97.12 72 PRO A C 1
ATOM 561 O O . PRO A 1 72 ? -4.471 1.685 -5.332 1.00 97.12 72 PRO A O 1
ATOM 564 N N . MET A 1 73 ? -6.105 3.191 -5.042 1.00 96.81 73 MET A N 1
ATOM 565 C CA . MET A 1 73 ? -6.065 3.710 -6.408 1.00 96.81 73 MET A CA 1
ATOM 566 C C . MET A 1 73 ? -4.743 4.419 -6.715 1.00 96.81 73 MET A C 1
ATOM 568 O O . MET A 1 73 ? -4.197 4.253 -7.808 1.00 96.81 73 MET A O 1
ATOM 572 N N . ALA A 1 74 ? -4.218 5.203 -5.777 1.00 94.31 74 ALA A N 1
ATOM 573 C CA . ALA A 1 74 ? -2.944 5.890 -5.930 1.00 94.31 74 ALA A CA 1
ATOM 574 C C . ALA A 1 74 ? -1.770 4.919 -6.092 1.00 94.31 74 ALA A C 1
ATOM 576 O O . ALA A 1 74 ? -1.000 5.042 -7.050 1.00 94.31 74 ALA A O 1
ATOM 577 N N . GLN A 1 75 ? -1.675 3.908 -5.226 1.00 93.69 75 GLN A N 1
ATOM 578 C CA . GLN A 1 75 ? -0.672 2.850 -5.372 1.00 93.69 75 GLN A CA 1
ATOM 579 C C . GLN A 1 75 ? -0.836 2.075 -6.685 1.00 93.69 75 GLN A C 1
ATOM 581 O O . GLN A 1 75 ? 0.141 1.831 -7.392 1.00 93.69 75 GLN A O 1
ATOM 586 N N . ALA A 1 76 ? -2.070 1.740 -7.068 1.00 93.94 76 ALA A N 1
ATOM 587 C CA . ALA A 1 76 ? -2.341 1.043 -8.322 1.00 93.94 76 ALA A CA 1
ATOM 588 C C . ALA A 1 76 ? -1.890 1.832 -9.560 1.00 93.94 76 ALA A C 1
ATOM 590 O O . ALA A 1 76 ? -1.380 1.242 -10.511 1.00 93.94 76 ALA A O 1
ATOM 591 N N . LYS A 1 77 ? -2.057 3.159 -9.563 1.00 92.06 77 LYS A N 1
ATOM 592 C CA . LYS A 1 77 ? -1.557 4.023 -10.643 1.00 92.06 77 LYS A CA 1
ATOM 593 C C . LYS A 1 77 ? -0.031 4.018 -10.714 1.00 92.06 77 LYS A C 1
ATOM 595 O O . LYS A 1 77 ? 0.509 3.985 -11.815 1.00 92.06 77 LYS A O 1
ATOM 600 N N . CYS A 1 78 ? 0.647 4.014 -9.566 1.00 90.38 78 CYS A N 1
ATOM 601 C CA . CYS A 1 78 ? 2.106 3.934 -9.500 1.00 90.38 78 CYS A CA 1
ATOM 602 C C . CYS A 1 78 ? 2.628 2.613 -10.096 1.00 90.38 78 CYS A C 1
ATOM 604 O O . CYS A 1 78 ? 3.535 2.641 -10.923 1.00 90.38 78 CYS A O 1
ATOM 606 N N . LEU A 1 79 ? 1.978 1.482 -9.789 1.00 87.25 79 LEU A N 1
ATOM 607 C CA . LEU A 1 79 ? 2.292 0.178 -10.394 1.00 87.25 79 LEU A CA 1
ATOM 608 C C . LEU A 1 79 ? 2.156 0.187 -11.925 1.00 87.25 79 LEU A C 1
ATOM 610 O O . LEU A 1 79 ? 3.030 -0.313 -12.629 1.00 87.25 79 LEU A O 1
ATOM 614 N N . VAL A 1 80 ? 1.077 0.775 -12.454 1.00 83.56 80 VAL A N 1
ATOM 615 C CA . VA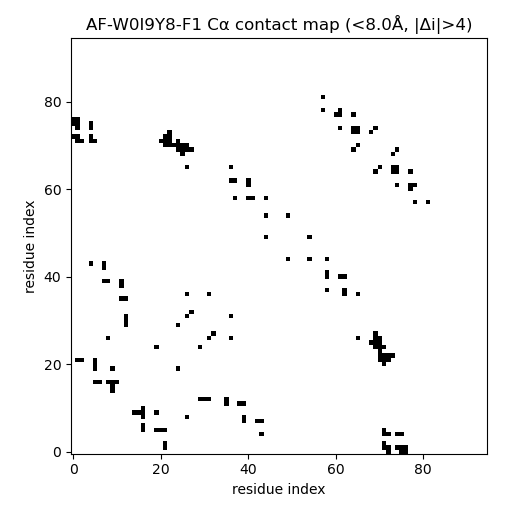L A 1 80 ? 0.861 0.861 -13.910 1.00 83.56 80 VAL A CA 1
ATOM 616 C C . VAL A 1 80 ? 1.897 1.771 -14.572 1.00 83.56 80 VAL A C 1
ATOM 618 O O . VAL A 1 80 ? 2.413 1.424 -15.630 1.00 83.56 80 VAL A O 1
ATOM 621 N N . ALA A 1 81 ? 2.237 2.898 -13.943 1.00 76.88 81 ALA A N 1
ATOM 622 C CA . ALA A 1 81 ? 3.243 3.820 -14.462 1.00 76.88 81 ALA A CA 1
ATOM 623 C C . ALA A 1 81 ? 4.657 3.209 -14.458 1.00 76.88 81 ALA A C 1
ATOM 625 O O . ALA A 1 81 ? 5.412 3.424 -15.402 1.00 76.88 81 ALA A O 1
ATOM 626 N N . GLY A 1 82 ? 4.997 2.415 -13.435 1.00 65.25 82 GLY A N 1
ATOM 627 C CA . GLY A 1 82 ? 6.277 1.705 -13.335 1.00 65.25 82 GLY A CA 1
ATOM 628 C C . GLY A 1 82 ? 6.423 0.539 -14.319 1.00 65.25 82 GLY A C 1
ATOM 629 O O . GLY A 1 82 ? 7.523 0.271 -14.785 1.00 65.25 82 GLY A O 1
ATOM 630 N N . GLY A 1 83 ? 5.317 -0.112 -14.700 1.00 56.84 83 GLY A N 1
ATOM 631 C CA . GLY A 1 83 ? 5.303 -1.185 -15.705 1.00 56.84 83 GLY A CA 1
ATOM 632 C C . GLY A 1 83 ? 5.328 -0.712 -17.166 1.00 56.84 83 GLY A C 1
ATOM 633 O O . GLY A 1 83 ? 5.418 -1.538 -18.069 1.00 56.84 83 GLY A O 1
ATOM 634 N N . GLN A 1 84 ? 5.231 0.599 -17.419 1.00 49.59 84 GLN A N 1
ATOM 635 C CA . GLN A 1 84 ? 5.274 1.193 -18.766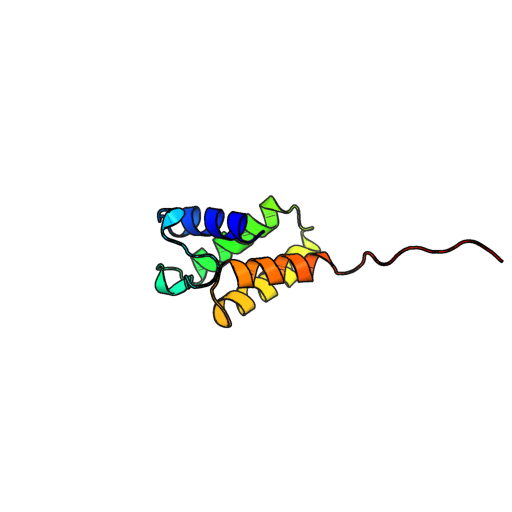 1.00 49.59 84 GLN A CA 1
ATOM 636 C C . GLN A 1 84 ? 6.646 1.797 -19.124 1.00 49.59 84 GLN A C 1
ATOM 638 O O . GLN A 1 84 ? 6.771 2.506 -20.125 1.00 49.59 84 GLN A O 1
ATOM 643 N N . GLY A 1 85 ? 7.687 1.490 -18.346 1.00 46.16 85 GLY A N 1
ATOM 644 C CA . GLY A 1 85 ? 9.076 1.734 -18.725 1.00 46.16 85 GLY A CA 1
ATOM 645 C C . GLY A 1 85 ? 9.563 0.690 -19.735 1.00 46.16 85 GLY A C 1
ATOM 646 O O . GLY A 1 85 ? 9.904 -0.417 -19.347 1.00 46.16 85 GLY A O 1
ATOM 647 N N . ASP A 1 86 ? 9.609 1.078 -21.012 1.00 42.91 86 ASP A N 1
ATOM 648 C CA . ASP A 1 86 ? 10.221 0.368 -22.155 1.00 42.91 86 ASP A CA 1
ATOM 649 C C . ASP A 1 86 ? 9.417 -0.742 -22.867 1.00 42.91 86 ASP A C 1
ATOM 651 O O . ASP A 1 86 ? 9.882 -1.853 -23.107 1.00 42.91 86 ASP A O 1
ATOM 655 N N . ALA A 1 87 ? 8.214 -0.402 -23.334 1.00 40.00 87 ALA A N 1
ATOM 656 C CA . ALA A 1 87 ? 7.637 -1.058 -24.510 1.00 40.00 87 ALA A CA 1
ATOM 657 C C . ALA A 1 87 ? 7.134 -0.008 -25.514 1.00 40.00 87 ALA A C 1
ATOM 659 O O . ALA A 1 87 ? 5.932 0.195 -25.689 1.00 40.00 87 ALA A O 1
ATOM 660 N N . ALA A 1 88 ? 8.072 0.677 -26.175 1.00 36.84 88 ALA A N 1
ATOM 661 C CA . ALA A 1 88 ? 7.835 1.339 -27.458 1.00 36.84 88 ALA A CA 1
ATOM 662 C C . ALA A 1 88 ? 8.507 0.513 -28.575 1.00 36.84 88 ALA A C 1
ATOM 664 O O . ALA A 1 88 ? 9.525 -0.134 -28.336 1.00 36.84 88 ALA A O 1
ATOM 665 N N . PRO A 1 89 ? 7.912 0.450 -29.777 1.00 39.88 89 PRO A N 1
ATOM 666 C CA . PRO A 1 89 ? 8.091 -0.670 -30.688 1.00 39.88 89 PRO A CA 1
ATOM 667 C C . PRO A 1 89 ? 9.458 -0.637 -31.369 1.00 39.88 89 PRO A C 1
ATOM 669 O O . PRO A 1 89 ? 9.849 0.372 -31.957 1.00 39.88 89 PRO A O 1
ATOM 672 N N . GLY A 1 90 ? 10.129 -1.789 -31.382 1.00 41.81 90 GLY A N 1
ATOM 673 C CA . GLY A 1 90 ? 11.132 -2.099 -32.392 1.00 41.81 90 GLY A CA 1
ATOM 674 C C . GLY A 1 90 ? 10.481 -2.048 -33.773 1.00 41.81 90 GLY A C 1
ATOM 675 O O . GLY A 1 90 ? 9.876 -3.016 -34.223 1.00 41.81 90 GLY A O 1
ATOM 676 N N . GLY A 1 91 ? 10.567 -0.887 -34.412 1.00 39.50 91 GLY A N 1
ATOM 677 C CA . GLY A 1 91 ? 10.304 -0.685 -35.825 1.00 39.50 91 GLY A CA 1
ATOM 678 C C . GLY A 1 91 ? 11.629 -0.506 -36.548 1.00 39.50 91 GLY A C 1
ATOM 679 O O . GLY A 1 91 ? 11.975 0.612 -36.910 1.00 39.50 91 GLY A O 1
ATOM 680 N N . ASP A 1 92 ? 12.366 -1.598 -36.736 1.00 45.59 92 ASP A N 1
ATOM 681 C CA . ASP A 1 92 ? 13.366 -1.683 -37.797 1.00 45.59 92 ASP A CA 1
ATOM 682 C C . ASP A 1 92 ? 12.793 -2.582 -38.895 1.00 45.59 92 ASP A C 1
ATOM 684 O O . ASP A 1 92 ? 12.521 -3.756 -38.646 1.00 45.59 92 ASP A O 1
ATOM 688 N N . ALA A 1 93 ? 12.524 -2.002 -40.068 1.00 41.28 93 ALA A N 1
ATOM 689 C CA . ALA A 1 93 ? 12.625 -2.672 -41.364 1.00 41.28 93 ALA A CA 1
ATOM 690 C C . ALA A 1 93 ? 12.271 -1.697 -42.502 1.00 41.28 93 ALA A C 1
ATOM 692 O O . ALA A 1 93 ? 11.105 -1.498 -42.833 1.00 41.28 93 ALA A O 1
ATOM 693 N N . GLY A 1 94 ? 13.314 -1.163 -43.138 1.00 49.84 94 GLY A N 1
ATOM 694 C CA . GLY A 1 94 ? 13.387 -1.034 -44.596 1.00 49.84 94 GLY A CA 1
ATOM 695 C C . GLY A 1 94 ? 12.538 0.036 -45.284 1.00 49.84 94 GLY A C 1
ATOM 696 O O . GLY A 1 94 ? 11.383 -0.197 -45.635 1.00 49.84 94 GLY A O 1
ATOM 697 N N . SER A 1 95 ? 13.184 1.130 -45.689 1.00 44.47 95 SER A N 1
ATOM 698 C CA . SER A 1 95 ? 13.563 1.408 -47.094 1.00 44.47 95 SER A CA 1
ATOM 699 C C . SER A 1 95 ? 14.344 2.713 -47.187 1.00 44.47 95 SER A C 1
ATOM 701 O O . SER A 1 95 ? 13.940 3.682 -46.510 1.00 44.47 95 SER A O 1
#

Sequence (95 aa):
MAEAVRRIWAEVLEVEVESIDIHHSDFFELGGYS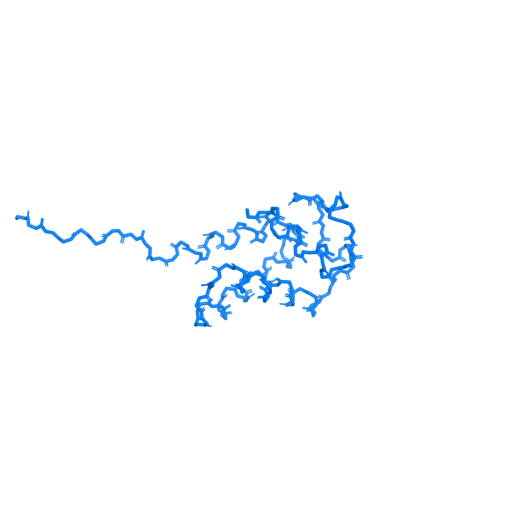LLALQSIGRLLAEYGVDEVAAVELEGALLNRLFEDATPMAQAKCLVAGGQGDAAPGGDAGS

Nearest PDB structures (foldseek):
  3eje-assembly4_G  TM=7.586E-01  e=5.116E-02  Escherichia coli K-12
  3eje-assembly1_A  TM=7.223E-01  e=8.080E-02  Escherichia coli K-12
  2fac-assembly1_A  TM=6.900E-01  e=1.015E-01  Escherichia coli
  6smp-assembly2_D  TM=7.627E-01  e=3.778E-01  Photorhabdus luminescens
  6sm4-assembly1_B  TM=7.057E-01  e=3.006E-01  Photorhabdus luminescens

InterPro domains:
  IPR009081 Phosphopantetheine binding ACP domain [PF00550] (3-51)
  IPR009081 Phosphopantetheine binding ACP domain [PS50075] (1-83)
  IPR036736 ACP-like superfamily [G3DSA:1.10.1200.10] (2-80)
  IPR036736 ACP-like superfamily [SSF47336] (2-52)

Radius of gyration: 15.32 Å; Cα contacts (8 Å, |Δi|>4): 92; chains: 1; bounding box: 32×22×58 Å

Solvent-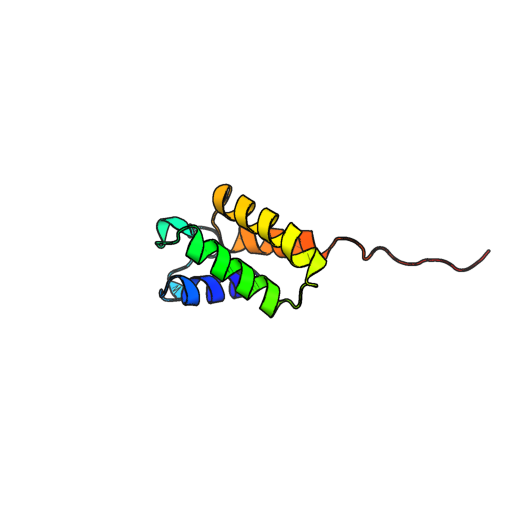accessible surface area (backbone atoms only — not comparable to full-atom values): 5543 Å² total; per-residue (Å²): 98,31,67,58,42,37,47,44,44,17,68,63,58,74,48,64,52,89,77,53,46,47,82,73,34,40,46,55,82,67,70,43,48,73,69,49,51,51,52,40,49,53,52,50,42,63,75,69,67,54,52,78,78,58,40,58,61,48,48,54,52,45,53,53,36,42,78,76,44,32,21,26,40,51,44,31,52,48,54,55,60,63,72,62,71,84,83,74,80,91,82,84,80,89,134

Organism: Streptomyces netropsis (NCBI:txid55404)

Foldseek 3Di:
DLLVLLVLLCVLLVHDSVVADQQDDQSVVSVDDDVSQLVSLVVVCVVVVPDPVLSVVLSVQLSVQSVVGRGSNSSVVSVVVSVPPDDDDPPDDDD

Mean predicted aligned error: 6.96 Å

pLDDT: mean 86.44, std 17.74, range [36.84, 98.31]

Secondary structure (DSSP, 8-state):
-HHHHHHHHHHHHT--GGG--TTT--TTTTT--HHHHHHHHHHHHHHTT--HHHHHHHHHHHHHHHHH--SHHHHHHHHHHHTTSS---------